Protein AF-A0A435XRK8-F1 (afdb_monomer_lite)

Sequence (56 aa):
QCSWLKDKFGISWQVVPEQLPRLLLDPDRAKAGRVMSAMMQMSKIDIAKIEEAAKG

Secondary structure (DSSP, 8-state):
--SEEE-TTS-EEE---THHHHHHT-S-HHHHHHHHHHHHT-SS--HHHHHHHHH-

pLDDT: mean 89.6, std 6.14, range [57.91, 94.69]

Structure (mmCIF, N/CA/C/O backbone):
data_AF-A0A435XRK8-F1
#
_entry.id   AF-A0A435XRK8-F1
#
loop_
_atom_site.group_PDB
_atom_site.id
_atom_site.type_symbol
_atom_site.label_atom_id
_atom_site.label_alt_id
_atom_site.label_comp_id
_atom_site.label_asym_id
_atom_site.label_entity_id
_atom_site.label_seq_id
_atom_site.pdbx_PDB_ins_code
_atom_site.Cartn_x
_atom_site.Cartn_y
_atom_site.Cartn_z
_atom_site.occupancy
_atom_site.B_iso_or_equiv
_atom_site.auth_seq_id
_atom_site.auth_comp_id
_atom_site.auth_asym_id
_atom_site.auth_atom_id
_atom_site.pdbx_PDB_model_num
ATOM 1 N N . GLN A 1 1 ? -7.811 8.653 -0.104 1.00 57.91 1 GLN A N 1
ATOM 2 C CA . GLN A 1 1 ? -8.292 7.380 0.470 1.00 57.91 1 GLN A CA 1
ATOM 3 C C . GLN A 1 1 ? -7.269 6.323 0.084 1.00 57.91 1 GLN A C 1
ATOM 5 O O . GLN A 1 1 ? -7.073 6.159 -1.104 1.00 57.91 1 GLN A O 1
ATOM 10 N N . CYS A 1 2 ? -6.561 5.740 1.063 1.00 69.25 2 CYS A N 1
ATOM 11 C CA . CYS A 1 2 ? -5.453 4.781 0.881 1.00 69.25 2 CYS A CA 1
ATOM 12 C C . CYS A 1 2 ? -5.356 3.859 2.121 1.00 69.25 2 CYS A C 1
ATOM 14 O O . CYS A 1 2 ? -4.405 3.977 2.893 1.00 69.25 2 CYS A O 1
ATOM 16 N N . SER A 1 3 ? -6.370 3.037 2.409 1.00 76.69 3 SER A N 1
ATOM 17 C CA . SER A 1 3 ? -6.466 2.225 3.647 1.00 76.69 3 SER A CA 1
ATOM 18 C C . SER A 1 3 ? -6.435 3.006 4.967 1.00 76.69 3 SER A C 1
ATOM 20 O O . SER A 1 3 ? -6.098 2.439 6.007 1.00 76.69 3 SER A O 1
ATOM 22 N N . TRP A 1 4 ? -6.781 4.293 4.944 1.00 84.00 4 TRP A N 1
ATOM 23 C CA . TRP A 1 4 ? -6.886 5.095 6.159 1.00 84.00 4 TRP A CA 1
ATOM 24 C C . TRP A 1 4 ? -8.224 4.837 6.841 1.00 84.00 4 TRP A C 1
ATOM 26 O O . TRP A 1 4 ? -9.280 5.006 6.230 1.00 84.00 4 TRP A O 1
ATOM 36 N N . LEU A 1 5 ? -8.166 4.454 8.108 1.00 87.19 5 LEU A N 1
ATOM 37 C CA . LEU A 1 5 ? -9.317 4.235 8.971 1.00 87.19 5 LEU A CA 1
ATOM 38 C C . LEU A 1 5 ? -9.143 5.009 10.272 1.00 87.19 5 LEU A C 1
ATOM 40 O O . LEU A 1 5 ? -8.026 5.245 10.721 1.00 87.19 5 LEU A O 1
ATOM 44 N N . LYS A 1 6 ? -10.259 5.420 10.863 1.00 90.00 6 LYS A N 1
ATOM 45 C CA . LYS A 1 6 ? -10.280 6.121 12.143 1.00 90.00 6 LYS A CA 1
ATOM 46 C C . LYS A 1 6 ? -10.885 5.187 13.181 1.00 90.00 6 LYS A C 1
ATOM 48 O O . LYS A 1 6 ? -11.961 4.642 12.946 1.00 90.00 6 LYS A O 1
ATOM 53 N N . ASP A 1 7 ? -10.181 4.957 14.281 1.00 91.62 7 ASP A N 1
ATOM 54 C CA . ASP A 1 7 ? -10.693 4.114 15.359 1.00 91.62 7 ASP A CA 1
ATOM 55 C C . ASP A 1 7 ? -11.705 4.862 16.248 1.00 91.62 7 ASP A C 1
ATOM 57 O O . ASP A 1 7 ? -11.999 6.045 16.049 1.00 91.62 7 ASP A O 1
ATOM 61 N N . LYS A 1 8 ? -12.238 4.166 17.260 1.00 92.94 8 LYS A N 1
ATOM 62 C CA . LYS A 1 8 ? -13.227 4.724 18.197 1.00 92.94 8 LYS A CA 1
ATOM 63 C C . LYS A 1 8 ? -12.707 5.896 19.043 1.00 92.94 8 LYS A C 1
ATOM 65 O O . LYS A 1 8 ? -13.513 6.617 19.618 1.00 92.94 8 LYS A O 1
ATOM 70 N N . PHE A 1 9 ? -11.390 6.068 19.144 1.00 94.56 9 PHE A N 1
ATOM 71 C CA . PHE A 1 9 ? -10.736 7.150 19.884 1.00 94.56 9 PHE A CA 1
ATOM 72 C C . PHE A 1 9 ? -10.326 8.308 18.973 1.00 94.56 9 PHE A C 1
ATOM 74 O O . PHE A 1 9 ? -9.787 9.312 19.431 1.00 94.56 9 PHE A O 1
ATOM 81 N N . GLY A 1 10 ? -10.598 8.185 17.675 1.00 91.38 10 GLY A N 1
ATOM 82 C CA . GLY A 1 10 ? -10.269 9.189 16.689 1.00 91.38 10 GLY A CA 1
ATOM 83 C C . GLY A 1 10 ? -8.840 9.101 16.153 1.00 91.38 10 GLY A C 1
ATOM 84 O O . GLY A 1 10 ? -8.416 10.031 15.467 1.00 91.38 10 GLY A O 1
ATOM 8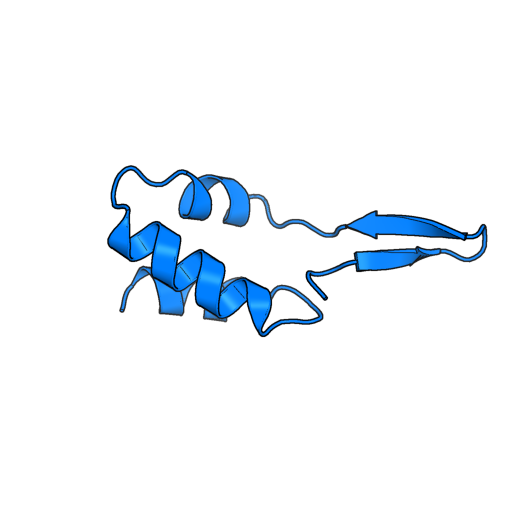5 N N . ILE A 1 11 ? -8.117 8.012 16.423 1.00 92.81 11 ILE A N 1
ATOM 86 C CA . ILE A 1 11 ? -6.761 7.792 15.917 1.00 92.81 11 ILE A CA 1
ATOM 87 C C . ILE A 1 11 ? -6.845 7.285 14.480 1.00 92.81 11 ILE A C 1
ATOM 89 O O . ILE A 1 11 ? -7.627 6.386 14.162 1.00 92.81 11 ILE A O 1
ATOM 93 N N . SER A 1 12 ? -6.032 7.878 13.610 1.00 91.38 12 SER A N 1
ATOM 94 C CA . SER A 1 12 ? -5.919 7.487 12.209 1.00 91.38 12 SER A CA 1
ATOM 95 C C . SER A 1 12 ? -4.908 6.355 12.055 1.00 91.38 12 SER A C 1
ATOM 97 O O . SER A 1 12 ? -3.732 6.512 12.372 1.00 91.38 12 SER A O 1
ATOM 99 N N . TRP A 1 13 ? -5.369 5.237 11.515 1.00 89.31 13 TRP A N 1
ATOM 100 C CA . TRP A 1 13 ? -4.582 4.051 11.222 1.00 89.31 13 TRP A CA 1
ATOM 101 C C . TRP A 1 13 ? -4.511 3.835 9.719 1.00 89.31 13 TRP A C 1
ATOM 103 O O . TRP A 1 13 ? -5.481 4.087 9.003 1.00 89.31 13 TRP A O 1
ATOM 113 N N . GLN A 1 14 ? -3.381 3.318 9.249 1.00 89.06 14 GLN A N 1
ATOM 114 C CA . GLN A 1 14 ? -3.230 2.873 7.874 1.00 89.06 14 GLN A CA 1
ATOM 115 C C . GLN A 1 14 ? -2.866 1.393 7.857 1.00 89.06 14 GLN A C 1
ATOM 117 O O . GLN A 1 14 ? -1.866 0.986 8.444 1.00 89.06 14 GLN A O 1
ATOM 122 N N . VAL A 1 15 ? -3.672 0.585 7.171 1.00 87.94 15 VAL A N 1
ATOM 123 C CA . VAL A 1 15 ? -3.350 -0.832 6.957 1.00 87.94 15 VAL A CA 1
ATOM 124 C C . VAL A 1 15 ? -2.545 -0.947 5.672 1.00 87.94 15 VAL A C 1
ATOM 126 O O . VAL A 1 15 ? -3.093 -0.829 4.573 1.00 87.94 15 VAL A O 1
ATOM 129 N N . VAL A 1 16 ? -1.239 -1.150 5.828 1.00 88.50 16 VAL A N 1
ATOM 130 C CA . VAL A 1 16 ? -0.272 -1.247 4.732 1.00 88.50 16 VAL A CA 1
ATOM 131 C C . VAL A 1 16 ? 0.233 -2.689 4.642 1.00 88.50 16 VAL A C 1
ATOM 133 O O . VAL A 1 16 ? 0.876 -3.158 5.579 1.00 88.50 16 VAL A O 1
ATOM 136 N N . PRO A 1 17 ? -0.044 -3.408 3.541 1.00 88.88 17 PRO A N 1
ATOM 137 C CA . PRO A 1 17 ? 0.558 -4.712 3.290 1.00 88.88 17 PRO A CA 1
ATOM 138 C C . PRO A 1 17 ? 2.074 -4.625 3.164 1.00 88.88 17 PRO A C 1
ATOM 140 O O . PRO A 1 17 ? 2.588 -3.676 2.576 1.00 88.88 17 PRO A O 1
ATOM 143 N N . GLU A 1 18 ? 2.788 -5.649 3.624 1.00 90.62 18 GLU A N 1
ATOM 144 C CA . GLU A 1 18 ? 4.254 -5.693 3.563 1.00 90.62 18 GLU A CA 1
ATOM 145 C C . GLU A 1 18 ? 4.798 -5.600 2.123 1.00 90.62 18 GLU A C 1
ATOM 147 O O . GLU A 1 18 ? 5.872 -5.050 1.873 1.00 90.62 18 GLU A O 1
ATOM 152 N N . GLN A 1 19 ? 4.039 -6.106 1.152 1.00 90.00 19 GLN A N 1
ATOM 153 C CA . GLN A 1 19 ? 4.385 -6.093 -0.266 1.00 90.00 19 GLN A CA 1
ATOM 154 C C . GLN A 1 19 ? 4.303 -4.687 -0.874 1.00 90.00 19 GLN A C 1
ATOM 156 O O . GLN A 1 19 ? 5.037 -4.381 -1.812 1.00 90.00 19 GLN A O 1
ATOM 161 N N . LEU A 1 20 ? 3.437 -3.814 -0.348 1.00 89.88 20 LEU A N 1
ATOM 162 C CA . LEU A 1 20 ? 3.174 -2.508 -0.952 1.00 89.88 20 LEU A CA 1
ATOM 163 C C . LEU A 1 20 ? 4.418 -1.597 -0.949 1.00 89.88 20 LEU A C 1
ATOM 165 O O . LEU A 1 20 ? 4.758 -1.091 -2.019 1.00 89.88 20 LEU A O 1
ATOM 169 N N . PRO A 1 21 ? 5.150 -1.407 0.171 1.00 90.69 21 PRO A N 1
ATOM 170 C CA . PRO A 1 21 ? 6.397 -0.645 0.161 1.00 90.69 21 PRO A CA 1
ATOM 171 C C . PRO A 1 21 ? 7.434 -1.208 -0.812 1.00 90.69 21 PRO A C 1
ATOM 173 O O . PRO A 1 21 ? 8.115 -0.438 -1.481 1.00 90.69 21 PRO A O 1
ATOM 176 N N . ARG A 1 22 ? 7.532 -2.540 -0.931 1.00 92.50 22 ARG A N 1
ATOM 177 C CA . ARG A 1 22 ? 8.490 -3.202 -1.833 1.00 92.50 22 ARG A CA 1
ATOM 178 C C . ARG A 1 22 ? 8.195 -2.880 -3.298 1.00 92.50 22 ARG A C 1
ATOM 180 O O . ARG A 1 22 ? 9.117 -2.601 -4.051 1.00 92.50 22 ARG A O 1
ATOM 187 N N . LEU A 1 23 ? 6.919 -2.880 -3.678 1.00 91.62 23 LEU A N 1
ATOM 188 C CA . LEU A 1 23 ? 6.475 -2.581 -5.041 1.00 91.62 23 LEU A CA 1
ATOM 189 C C . LEU A 1 23 ? 6.528 -1.082 -5.376 1.00 91.62 23 LEU A C 1
ATOM 191 O O . LEU A 1 23 ? 6.830 -0.716 -6.508 1.00 91.62 23 LEU A O 1
ATOM 195 N N . LEU A 1 24 ? 6.267 -0.206 -4.401 1.00 90.56 24 LEU A N 1
ATOM 196 C CA . LEU A 1 24 ? 6.390 1.248 -4.576 1.00 90.56 24 LEU A CA 1
ATOM 197 C C . LEU A 1 24 ? 7.850 1.715 -4.679 1.00 90.56 24 LEU A C 1
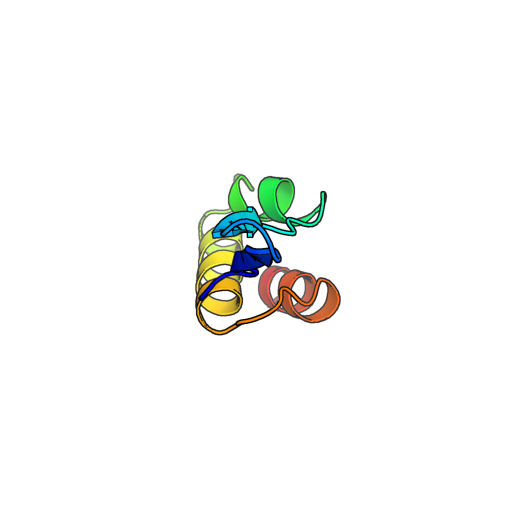ATOM 199 O O . LEU A 1 24 ? 8.125 2.722 -5.328 1.00 90.56 24 LEU A O 1
ATOM 203 N N . LEU A 1 25 ? 8.775 1.002 -4.031 1.00 91.94 25 LEU A N 1
ATOM 204 C CA . LEU A 1 25 ? 10.215 1.277 -4.051 1.00 91.94 25 LEU A CA 1
ATOM 205 C C . LEU A 1 25 ? 10.965 0.447 -5.104 1.00 91.94 25 LEU A C 1
ATOM 207 O O . LEU A 1 25 ? 12.197 0.422 -5.091 1.00 91.94 25 LEU A O 1
ATOM 211 N N . ASP A 1 26 ? 10.248 -0.236 -6.002 1.00 92.50 26 ASP A N 1
ATOM 212 C CA . ASP A 1 26 ? 10.864 -1.031 -7.063 1.00 92.50 26 ASP A CA 1
ATOM 213 C C . ASP A 1 26 ? 11.730 -0.124 -7.969 1.00 92.50 26 ASP A C 1
ATOM 215 O O . ASP A 1 26 ? 11.322 1.001 -8.294 1.00 92.50 26 ASP A O 1
ATOM 219 N N . PRO A 1 27 ? 12.943 -0.562 -8.364 1.00 93.12 27 PRO A N 1
ATOM 220 C CA . PRO A 1 27 ? 13.802 0.203 -9.268 1.00 93.12 27 PRO A CA 1
ATOM 221 C C . PRO A 1 27 ? 13.145 0.475 -10.629 1.00 93.12 27 PRO A C 1
ATOM 223 O O . PRO A 1 27 ? 13.463 1.482 -11.268 1.00 93.12 27 PRO A O 1
ATOM 226 N N . ASP A 1 28 ? 12.210 -0.374 -11.064 1.00 94.44 28 ASP A N 1
ATOM 227 C CA . ASP A 1 28 ? 11.358 -0.107 -12.216 1.00 94.44 28 ASP A CA 1
ATOM 228 C C . ASP A 1 28 ? 10.323 0.976 -11.873 1.00 94.44 28 ASP A C 1
ATOM 230 O O . ASP A 1 28 ? 9.255 0.737 -11.300 1.00 94.44 28 ASP A O 1
ATOM 234 N N . ARG A 1 29 ? 10.636 2.208 -12.282 1.00 92.44 29 ARG A N 1
ATOM 235 C CA . ARG A 1 29 ? 9.770 3.377 -12.084 1.00 92.44 29 ARG A CA 1
ATOM 236 C C . 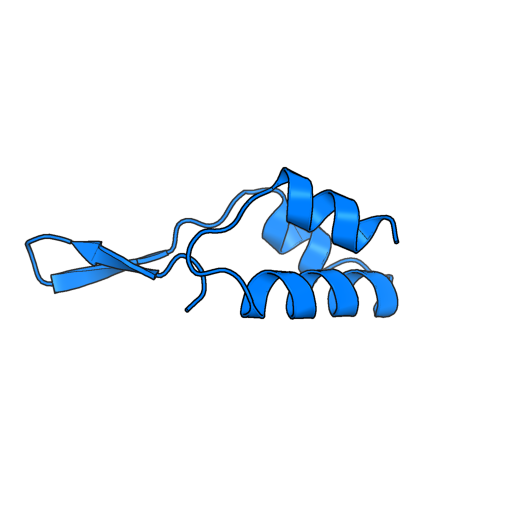ARG A 1 29 ? 8.416 3.245 -12.780 1.00 92.44 29 ARG A C 1
ATOM 238 O O . ARG A 1 29 ? 7.444 3.813 -12.285 1.00 92.44 29 ARG A O 1
ATOM 245 N N . ALA A 1 30 ? 8.331 2.518 -13.895 1.00 93.62 30 ALA A N 1
ATOM 246 C CA . ALA A 1 30 ? 7.067 2.316 -14.595 1.00 93.62 30 ALA A CA 1
ATOM 247 C C . ALA A 1 30 ? 6.158 1.384 -13.786 1.00 93.62 30 ALA A C 1
ATOM 249 O O . ALA A 1 30 ? 4.978 1.685 -13.596 1.00 93.62 30 ALA A O 1
ATOM 250 N N . LYS A 1 31 ? 6.729 0.309 -13.230 1.00 93.25 31 LYS A N 1
ATOM 251 C CA . LYS A 1 31 ? 6.035 -0.587 -12.299 1.00 93.25 31 LYS A CA 1
ATOM 252 C C . LYS A 1 31 ? 5.556 0.148 -11.050 1.00 93.25 31 LYS A C 1
ATOM 254 O O . LYS A 1 31 ? 4.368 0.097 -10.728 1.00 93.25 31 LYS A O 1
ATOM 259 N N . ALA A 1 32 ? 6.447 0.885 -10.387 1.00 94.00 32 ALA A N 1
ATOM 260 C CA . ALA A 1 32 ? 6.098 1.677 -9.209 1.00 94.00 32 ALA A CA 1
ATOM 261 C C . ALA A 1 32 ? 4.981 2.696 -9.514 1.00 94.00 32 ALA A C 1
ATOM 263 O O . ALA A 1 32 ? 4.062 2.875 -8.714 1.00 94.00 32 ALA A O 1
ATOM 26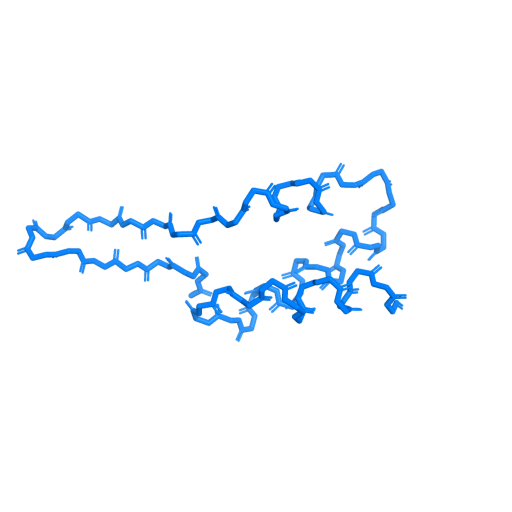4 N N . GLY A 1 33 ? 5.008 3.315 -10.700 1.00 93.62 33 GLY A N 1
ATOM 265 C CA . GLY A 1 33 ? 3.965 4.232 -11.166 1.00 93.62 33 GLY A CA 1
ATOM 266 C C . GLY A 1 33 ? 2.590 3.573 -11.331 1.00 93.62 33 GLY A C 1
ATOM 267 O O . GLY A 1 33 ? 1.581 4.151 -10.914 1.00 93.62 33 GLY A O 1
ATOM 268 N N . ARG A 1 34 ? 2.528 2.350 -11.877 1.00 94.69 34 ARG A N 1
ATOM 269 C CA . ARG A 1 34 ? 1.272 1.583 -11.995 1.00 94.69 34 ARG A CA 1
ATOM 270 C C . ARG A 1 34 ? 0.718 1.189 -10.632 1.00 94.69 34 ARG A C 1
ATOM 272 O O . ARG A 1 34 ? -0.468 1.384 -10.375 1.00 94.69 34 ARG A O 1
ATOM 279 N N . VAL A 1 35 ? 1.587 0.729 -9.733 1.00 93.56 35 VAL A N 1
ATOM 280 C CA . VAL A 1 35 ? 1.233 0.397 -8.345 1.00 93.56 35 VAL A CA 1
ATOM 281 C C . VAL A 1 35 ? 0.680 1.619 -7.610 1.00 93.56 35 VAL A C 1
ATOM 283 O O . VAL A 1 35 ? -0.370 1.533 -6.974 1.00 93.56 35 VAL A O 1
ATOM 286 N N . MET A 1 36 ? 1.338 2.775 -7.736 1.00 92.50 36 MET A N 1
ATOM 287 C CA . MET A 1 36 ? 0.884 4.030 -7.131 1.00 92.50 36 MET A CA 1
ATOM 288 C C . MET A 1 36 ? -0.483 4.462 -7.677 1.00 92.50 36 MET A C 1
ATOM 290 O O . MET A 1 36 ? -1.373 4.819 -6.902 1.00 92.50 36 MET A O 1
ATOM 294 N N . SER A 1 37 ? -0.668 4.378 -8.997 1.00 92.38 37 SER A N 1
ATOM 295 C CA . SER A 1 37 ? -1.925 4.731 -9.665 1.00 92.38 37 SER A CA 1
ATOM 296 C C . SER A 1 37 ? -3.080 3.831 -9.220 1.00 92.38 37 SER A C 1
ATOM 298 O O . SER A 1 37 ? -4.161 4.329 -8.908 1.00 92.38 37 SER A O 1
ATOM 300 N N . ALA A 1 38 ? -2.842 2.520 -9.121 1.00 92.31 38 ALA A N 1
ATOM 301 C CA . ALA A 1 38 ? -3.825 1.561 -8.626 1.00 92.31 38 ALA A CA 1
ATOM 302 C C . ALA A 1 38 ? -4.166 1.808 -7.146 1.00 92.31 38 ALA A C 1
ATOM 304 O O . ALA A 1 38 ? -5.339 1.845 -6.781 1.00 92.31 38 ALA A O 1
ATOM 305 N N . MET A 1 39 ? -3.159 2.052 -6.298 1.00 90.88 39 MET A N 1
ATOM 306 C CA . MET A 1 39 ? -3.352 2.339 -4.872 1.00 90.88 39 MET A CA 1
ATOM 307 C C . MET A 1 39 ? -4.226 3.580 -4.643 1.00 90.88 39 MET A C 1
ATOM 309 O O . MET A 1 39 ? -5.076 3.571 -3.755 1.00 90.88 39 MET A O 1
ATOM 313 N N . MET A 1 40 ? -4.050 4.638 -5.440 1.00 89.25 40 MET A N 1
ATOM 314 C CA . MET A 1 40 ? -4.827 5.879 -5.309 1.00 89.25 40 MET A CA 1
ATOM 315 C C . MET A 1 40 ? -6.327 5.707 -5.578 1.00 89.25 40 MET A C 1
ATOM 317 O O . MET A 1 40 ? -7.127 6.520 -5.115 1.00 89.25 40 MET A O 1
ATOM 321 N N . GLN A 1 41 ? -6.712 4.663 -6.312 1.00 89.69 41 GLN A N 1
ATOM 322 C CA . GLN A 1 41 ? -8.108 4.343 -6.608 1.00 89.69 41 GLN A CA 1
ATOM 323 C C . GLN A 1 41 ? -8.762 3.485 -5.510 1.00 89.69 41 GLN A C 1
ATOM 325 O O . GLN A 1 41 ? -9.961 3.217 -5.571 1.00 89.69 41 GLN A O 1
ATOM 330 N N . MET A 1 42 ? -8.002 3.044 -4.499 1.00 87.62 42 MET A N 1
ATOM 331 C CA . MET A 1 42 ? -8.456 2.087 -3.491 1.00 87.62 42 MET A CA 1
ATOM 332 C C . MET A 1 42 ? -8.699 2.734 -2.125 1.00 87.62 42 MET A C 1
ATOM 334 O O . MET A 1 42 ? -7.795 3.275 -1.489 1.00 87.62 42 MET A O 1
ATOM 338 N N . SER A 1 43 ? -9.906 2.566 -1.579 1.00 84.31 43 SER A N 1
ATOM 339 C CA . SER A 1 43 ? -10.169 2.901 -0.171 1.00 84.31 43 SER A CA 1
ATOM 340 C C . SER A 1 43 ? -9.565 1.875 0.792 1.00 84.31 43 SER A C 1
ATOM 342 O O . SER A 1 43 ? -9.104 2.258 1.864 1.00 84.31 43 SER A O 1
ATOM 344 N N . LYS A 1 44 ? -9.514 0.597 0.393 1.00 86.62 44 LYS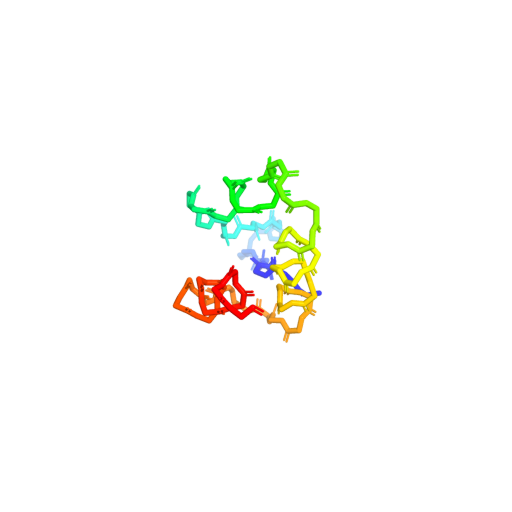 A N 1
ATOM 345 C CA . LYS A 1 44 ? -8.826 -0.507 1.078 1.00 86.62 44 LYS A CA 1
ATOM 346 C C . LYS A 1 44 ? -7.889 -1.175 0.078 1.00 86.62 44 LYS A C 1
ATOM 348 O O . LYS A 1 44 ? -8.334 -1.545 -1.003 1.00 86.62 44 LYS A O 1
ATOM 353 N N . ILE A 1 45 ? -6.624 -1.330 0.446 1.00 89.69 45 ILE A N 1
ATOM 354 C CA . ILE A 1 45 ? -5.620 -1.967 -0.405 1.00 89.69 45 ILE A CA 1
ATOM 355 C C . ILE A 1 45 ? -5.967 -3.445 -0.598 1.00 89.69 45 ILE A C 1
ATOM 357 O O . ILE A 1 45 ? -6.107 -4.198 0.368 1.00 89.69 45 ILE A O 1
ATOM 361 N N . ASP A 1 46 ? -6.071 -3.831 -1.864 1.00 91.06 46 ASP A N 1
ATOM 362 C CA . ASP A 1 46 ? -6.189 -5.208 -2.324 1.00 91.06 46 ASP A CA 1
ATOM 363 C C . ASP A 1 46 ? -4.845 -5.627 -2.931 1.00 91.06 46 ASP A C 1
ATOM 365 O O . ASP A 1 46 ? -4.424 -5.102 -3.962 1.00 91.06 46 ASP A O 1
ATOM 369 N N . ILE A 1 47 ? -4.148 -6.544 -2.258 1.00 90.25 47 ILE A N 1
ATOM 370 C CA . ILE A 1 47 ? -2.799 -6.977 -2.648 1.00 90.25 47 ILE A CA 1
ATOM 371 C C . ILE A 1 47 ? -2.812 -7.646 -4.018 1.00 90.25 47 ILE A C 1
ATOM 373 O O . ILE A 1 47 ? -1.910 -7.387 -4.807 1.00 90.25 47 ILE A O 1
ATOM 377 N N . ALA A 1 48 ? -3.844 -8.435 -4.334 1.00 91.81 48 ALA A N 1
ATOM 378 C CA . ALA A 1 48 ? -3.925 -9.116 -5.620 1.00 91.81 48 ALA A CA 1
ATOM 379 C C . ALA A 1 48 ? -3.974 -8.094 -6.764 1.00 91.81 48 ALA A C 1
ATOM 381 O O . ALA A 1 48 ? -3.179 -8.170 -7.696 1.00 91.81 48 ALA A O 1
ATOM 382 N N . LYS A 1 49 ? -4.812 -7.060 -6.628 1.00 91.81 49 LYS A N 1
ATOM 383 C CA . LYS A 1 49 ? -4.911 -5.978 -7.622 1.00 91.81 49 LYS A CA 1
ATOM 384 C C . LYS A 1 49 ? -3.638 -5.143 -7.727 1.00 91.81 49 LYS A C 1
ATOM 386 O O . LYS A 1 49 ? -3.290 -4.680 -8.810 1.00 91.81 49 LYS A O 1
ATOM 391 N N . ILE A 1 50 ? -2.945 -4.925 -6.611 1.00 93.19 50 ILE A N 1
ATOM 392 C CA . ILE A 1 50 ? -1.657 -4.221 -6.601 1.00 93.19 50 ILE A CA 1
ATOM 393 C C . ILE A 1 50 ? -0.576 -5.038 -7.323 1.00 93.19 50 ILE A C 1
ATOM 395 O O . ILE A 1 50 ? 0.193 -4.478 -8.104 1.00 93.19 50 ILE A O 1
ATOM 399 N N . GLU A 1 51 ? -0.530 -6.353 -7.113 1.00 91.94 51 GLU A N 1
ATOM 400 C CA . GLU A 1 51 ? 0.391 -7.242 -7.824 1.00 91.94 51 GLU A CA 1
ATOM 401 C C . GLU A 1 51 ? 0.057 -7.357 -9.314 1.00 91.94 51 GLU A C 1
ATOM 403 O O . GLU A 1 51 ? 0.967 -7.404 -10.139 1.00 91.94 51 GLU A O 1
ATOM 408 N N . GLU A 1 52 ? -1.224 -7.375 -9.683 1.00 93.38 52 GLU A N 1
ATOM 409 C CA . GLU A 1 52 ? -1.651 -7.323 -11.084 1.00 93.38 52 GLU A CA 1
ATOM 410 C C . GLU A 1 52 ? -1.217 -6.013 -11.751 1.00 93.38 52 GLU A C 1
ATOM 412 O O . GLU A 1 52 ? -0.632 -6.043 -12.834 1.00 93.38 52 GLU A O 1
ATOM 417 N N . ALA A 1 53 ? -1.401 -4.872 -11.079 1.00 92.38 53 ALA A N 1
ATOM 418 C CA . ALA A 1 53 ? -0.936 -3.576 -11.573 1.00 92.38 53 ALA A CA 1
ATOM 419 C C . 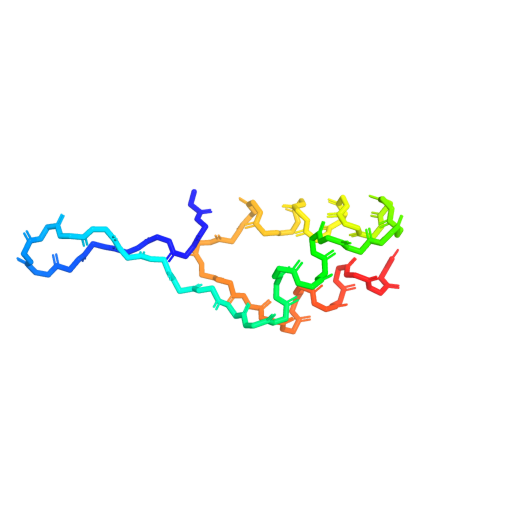ALA A 1 53 ? 0.593 -3.520 -11.744 1.00 92.38 53 ALA A C 1
ATOM 421 O O . ALA A 1 53 ? 1.090 -2.861 -12.655 1.00 92.38 53 ALA A O 1
ATOM 422 N N . ALA A 1 54 ? 1.345 -4.229 -10.897 1.00 91.25 54 ALA A N 1
ATOM 423 C CA . ALA A 1 54 ? 2.793 -4.357 -11.028 1.00 91.25 54 ALA A CA 1
ATOM 424 C C . ALA A 1 54 ? 3.234 -5.258 -12.203 1.00 91.25 54 ALA A C 1
ATOM 426 O O . ALA A 1 54 ? 4.369 -5.138 -12.665 1.00 91.25 54 ALA A O 1
ATOM 427 N N . LYS A 1 55 ? 2.380 -6.184 -12.659 1.00 90.31 55 LYS A N 1
ATOM 428 C CA . LYS A 1 55 ? 2.689 -7.148 -13.735 1.00 90.31 55 LYS A CA 1
ATOM 429 C C . LYS A 1 55 ? 2.289 -6.667 -15.130 1.00 90.31 55 LYS A C 1
ATOM 431 O O . LYS A 1 55 ? 2.915 -7.108 -16.093 1.00 90.31 55 LYS A O 1
ATOM 436 N N . GLY A 1 56 ? 1.249 -5.832 -15.236 1.00 78.38 56 GLY A N 1
ATOM 437 C CA . GLY A 1 56 ? 0.967 -5.055 -16.457 1.00 78.38 56 GLY A CA 1
ATOM 438 C C . GLY A 1 56 ? 2.071 -4.050 -16.738 1.00 78.38 56 GLY A C 1
ATOM 439 O O . GLY A 1 56 ? 2.024 -3.387 -17.792 1.00 78.38 56 GLY A O 1
#

Radius of gyration: 12.21 Å; chains: 1; bounding box: 27×18×36 Å

Foldseek 3Di:
DQQWDADPVRDTDHDDDPVLVVQCPDPPPQLNVQLVVQRVVDNRDDVVSSVVSSVD